Protein AF-A0A2N0V5Y0-F1 (afdb_monomer_lite)

pLDDT: mean 85.01, std 9.56, range [53.31, 95.69]

Structure (mmCIF, N/CA/C/O backbone):
data_AF-A0A2N0V5Y0-F1
#
_entry.id   AF-A0A2N0V5Y0-F1
#
loop_
_atom_site.group_PDB
_atom_site.id
_atom_site.type_symbol
_atom_site.label_atom_id
_atom_site.label_alt_id
_atom_site.label_comp_id
_atom_site.label_asym_id
_atom_site.label_entity_id
_atom_site.label_seq_id
_atom_site.pdbx_PDB_ins_code
_atom_site.Cartn_x
_atom_site.Cartn_y
_atom_site.Cartn_z
_atom_site.occupancy
_atom_site.B_iso_or_equiv
_atom_site.auth_seq_id
_atom_site.auth_comp_id
_atom_site.auth_asym_id
_atom_site.auth_atom_id
_atom_site.pdbx_PDB_model_num
ATOM 1 N N . MET A 1 1 ? -8.930 19.742 14.984 1.00 53.31 1 MET A N 1
ATOM 2 C CA . MET A 1 1 ? -8.939 18.272 14.813 1.00 53.31 1 MET A CA 1
ATOM 3 C C . MET A 1 1 ? -8.451 17.654 16.112 1.00 53.31 1 MET A C 1
ATOM 5 O O . MET A 1 1 ? -7.385 18.044 16.564 1.00 53.31 1 MET A O 1
ATOM 9 N N . ALA A 1 2 ? -9.236 16.784 16.747 1.00 66.94 2 ALA A N 1
ATOM 10 C CA . ALA A 1 2 ? -8.813 16.074 17.954 1.00 66.94 2 ALA A CA 1
ATOM 11 C C . ALA A 1 2 ? -8.189 14.733 17.547 1.00 66.94 2 ALA A C 1
ATOM 13 O O . ALA A 1 2 ? -8.781 13.996 16.7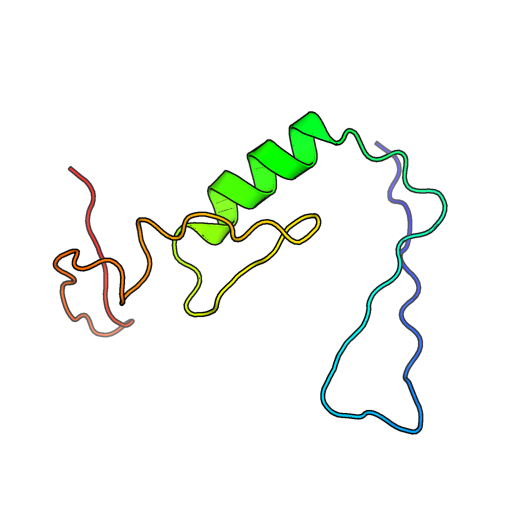58 1.00 66.94 2 ALA A O 1
ATOM 14 N N . PHE A 1 3 ? -6.993 14.436 18.052 1.00 65.50 3 PHE A N 1
ATOM 15 C CA . PHE A 1 3 ? -6.362 13.131 17.879 1.00 65.50 3 PHE A CA 1
ATOM 16 C C . PHE A 1 3 ? -7.231 12.061 18.552 1.00 65.50 3 PHE A C 1
ATOM 18 O O . PHE A 1 3 ? -7.532 12.174 19.740 1.00 65.50 3 PHE A O 1
ATOM 25 N N . LYS A 1 4 ? -7.646 11.039 17.796 1.00 68.19 4 LYS A N 1
ATOM 26 C CA . LYS A 1 4 ? -8.301 9.853 18.354 1.00 68.19 4 LYS A CA 1
ATOM 27 C C . LYS A 1 4 ? -7.242 8.759 18.532 1.00 68.19 4 LYS A C 1
ATOM 29 O O . LYS A 1 4 ? -6.714 8.297 17.519 1.00 68.19 4 LYS A O 1
ATOM 34 N N . PRO A 1 5 ? -6.895 8.371 19.771 1.00 66.00 5 PRO A N 1
ATOM 35 C CA . PRO A 1 5 ? -5.904 7.330 20.001 1.00 66.00 5 PRO A CA 1
ATOM 36 C C . PRO A 1 5 ? -6.404 5.989 19.459 1.00 66.00 5 PRO A C 1
ATOM 38 O O . PRO A 1 5 ? -7.570 5.637 19.624 1.00 66.00 5 PRO A O 1
ATOM 41 N N . VAL A 1 6 ? -5.505 5.240 18.824 1.00 70.25 6 VAL A N 1
ATOM 42 C CA . VAL A 1 6 ? -5.752 3.867 18.376 1.00 70.25 6 VAL A CA 1
ATOM 43 C C . VAL A 1 6 ? -5.037 2.929 19.339 1.00 70.25 6 VAL A C 1
ATOM 45 O O . VAL A 1 6 ? -3.818 3.008 19.490 1.00 70.25 6 VAL A O 1
ATOM 48 N N . THR A 1 7 ? -5.783 2.048 20.003 1.00 67.25 7 THR A N 1
ATOM 49 C CA . THR A 1 7 ? -5.212 1.026 20.887 1.00 67.25 7 THR A CA 1
ATOM 50 C C . THR A 1 7 ? -4.759 -0.174 20.061 1.00 67.25 7 THR A C 1
ATOM 52 O O . THR A 1 7 ? -5.545 -0.750 19.314 1.00 67.25 7 THR A O 1
ATOM 55 N N . ILE A 1 8 ? -3.493 -0.566 20.210 1.00 73.38 8 ILE A N 1
ATOM 56 C CA . ILE A 1 8 ? -2.925 -1.762 19.579 1.00 73.38 8 ILE A CA 1
ATOM 57 C C . ILE A 1 8 ? -2.700 -2.803 20.676 1.00 73.38 8 ILE A C 1
ATOM 59 O O . ILE A 1 8 ? -1.916 -2.576 21.595 1.00 73.38 8 ILE A O 1
ATOM 63 N N . THR A 1 9 ? -3.385 -3.942 20.588 1.00 72.44 9 THR A N 1
ATOM 64 C CA . THR A 1 9 ? -3.223 -5.073 21.513 1.00 72.44 9 THR A CA 1
ATOM 65 C C . THR A 1 9 ? -2.486 -6.222 20.821 1.00 72.44 9 THR A C 1
ATOM 67 O O . THR A 1 9 ? -2.926 -6.640 19.746 1.00 72.44 9 THR A O 1
ATOM 70 N N . PRO A 1 10 ? -1.402 -6.764 21.403 1.00 72.38 10 PRO A N 1
ATOM 71 C CA . PRO A 1 10 ? -0.726 -7.940 20.860 1.00 72.38 10 PRO A CA 1
ATOM 72 C C . PRO A 1 10 ? -1.650 -9.164 20.848 1.00 72.38 10 PRO A C 1
ATOM 74 O O . PRO A 1 10 ? -2.384 -9.394 21.808 1.00 72.38 10 PRO A O 1
ATOM 77 N N . VAL A 1 11 ? -1.585 -9.968 19.786 1.00 80.88 11 VAL A N 1
ATOM 78 C CA . VAL A 1 11 ? -2.229 -11.292 19.730 1.00 80.88 11 VAL A CA 1
ATOM 79 C C . VAL A 1 11 ? -1.251 -12.358 20.231 1.00 80.88 11 VAL A C 1
ATOM 81 O O . VAL A 1 11 ? -0.057 -12.270 19.950 1.00 80.88 11 VAL A O 1
ATOM 84 N N . GLN A 1 12 ? -1.732 -13.342 20.998 1.00 80.25 12 GLN A N 1
ATOM 85 C CA . GLN A 1 12 ? -0.876 -14.380 21.602 1.00 80.25 12 GLN A CA 1
ATOM 86 C C . GLN A 1 12 ? -0.500 -15.493 20.605 1.00 80.25 12 GLN A C 1
ATOM 88 O O . GLN A 1 12 ? 0.496 -16.188 20.774 1.00 80.25 12 GLN A O 1
ATOM 93 N N . ASP A 1 13 ? -1.283 -15.620 19.543 1.00 84.94 13 ASP A N 1
ATOM 94 C CA . ASP A 1 13 ? -1.347 -16.724 18.593 1.00 84.94 13 ASP A CA 1
ATOM 95 C C . ASP A 1 13 ? -1.334 -16.174 17.158 1.00 84.94 13 ASP A C 1
ATOM 97 O O . ASP A 1 13 ? -2.215 -16.415 16.333 1.00 84.94 13 ASP A O 1
ATOM 101 N N . TRP A 1 14 ? -0.317 -15.361 16.862 1.00 84.12 14 TRP A N 1
ATOM 102 C CA . TRP A 1 14 ? -0.178 -14.718 15.561 1.00 84.12 14 TRP A CA 1
ATOM 103 C C . TRP A 1 14 ? 0.013 -15.744 14.439 1.00 84.12 14 TRP A C 1
ATOM 105 O O . TRP A 1 14 ? 0.976 -16.505 14.416 1.00 84.12 14 TRP A O 1
ATOM 115 N N . ASN A 1 15 ? -0.880 -15.707 13.456 1.00 85.19 15 ASN A N 1
ATOM 116 C CA . ASN A 1 15 ? -0.872 -16.591 12.291 1.00 85.19 15 ASN A CA 1
ATOM 117 C C . ASN A 1 15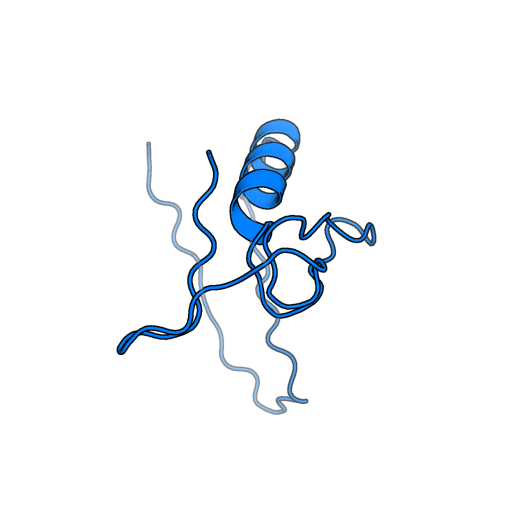 ? -0.193 -15.962 11.058 1.00 85.19 15 ASN A C 1
ATOM 119 O O . ASN A 1 15 ? -0.477 -16.359 9.929 1.00 85.19 15 ASN A O 1
ATOM 123 N N . GLY A 1 16 ? 0.646 -14.941 11.252 1.00 85.19 16 GLY A N 1
ATOM 124 C CA . GLY A 1 16 ? 1.249 -14.172 10.159 1.00 85.19 16 GLY A CA 1
ATOM 125 C C . GLY A 1 16 ? 0.386 -13.013 9.643 1.00 85.19 16 GLY A C 1
ATOM 126 O O . GLY A 1 16 ? 0.842 -12.254 8.791 1.00 85.19 16 GLY A O 1
ATOM 127 N N . ILE A 1 17 ? -0.840 -12.832 10.156 1.00 82.44 17 ILE A N 1
ATOM 128 C CA . ILE A 1 17 ? -1.748 -11.749 9.752 1.00 82.44 17 ILE A CA 1
ATOM 129 C C . ILE A 1 17 ? -1.872 -10.714 10.869 1.00 82.44 17 ILE A C 1
ATOM 131 O O . ILE A 1 17 ? -2.337 -11.005 11.970 1.00 82.44 17 ILE A O 1
ATOM 135 N N . THR A 1 18 ? -1.501 -9.472 10.573 1.00 83.94 18 THR A N 1
ATOM 136 C CA . THR A 1 18 ? -1.769 -8.330 11.456 1.00 83.94 18 THR A CA 1
ATOM 137 C C . THR A 1 18 ? -3.137 -7.743 11.123 1.00 83.94 18 THR A C 1
ATOM 139 O O . THR A 1 18 ? -3.371 -7.319 9.993 1.00 83.94 18 THR A O 1
ATOM 142 N N . ARG A 1 19 ? -4.045 -7.694 12.104 1.00 82.38 19 ARG A N 1
ATOM 143 C CA . ARG A 1 19 ? -5.374 -7.081 11.960 1.00 82.38 19 ARG A CA 1
ATOM 144 C C . ARG A 1 19 ? -5.487 -5.865 12.872 1.00 82.38 19 ARG A C 1
ATOM 146 O O . ARG A 1 19 ? -5.309 -5.986 14.079 1.00 82.38 19 ARG A O 1
ATOM 153 N N . ILE A 1 20 ? -5.806 -4.713 12.289 1.00 82.69 20 ILE A N 1
ATOM 154 C CA . ILE A 1 20 ? -6.066 -3.467 13.018 1.00 82.69 20 ILE A CA 1
ATOM 155 C C . ILE A 1 20 ? -7.548 -3.135 12.854 1.00 82.69 20 ILE A C 1
ATOM 157 O O . ILE A 1 20 ? -8.025 -2.990 11.730 1.00 82.69 20 ILE A O 1
ATOM 161 N N . THR A 1 21 ? -8.262 -3.006 13.971 1.00 79.75 21 THR A N 1
ATOM 162 C CA . THR A 1 21 ? -9.674 -2.603 13.993 1.00 79.75 21 THR A CA 1
ATOM 163 C C . THR A 1 21 ? -9.775 -1.201 14.574 1.00 79.75 21 THR A C 1
ATOM 165 O O . THR A 1 21 ? -9.349 -0.965 15.702 1.00 79.75 21 THR A O 1
ATOM 168 N N . LEU A 1 22 ? -10.350 -0.272 13.814 1.00 77.56 22 LEU A N 1
ATOM 169 C CA . LEU A 1 22 ? -10.614 1.089 14.272 1.00 77.56 22 LEU A CA 1
ATOM 170 C C . LEU A 1 22 ? -12.079 1.186 14.714 1.00 77.56 22 LEU A C 1
ATOM 172 O O . LEU A 1 22 ? -12.977 0.993 13.898 1.00 77.56 22 LEU A O 1
ATOM 176 N N . GLN A 1 23 ? -12.319 1.467 15.994 1.00 80.75 23 GLN A N 1
ATOM 177 C CA . GLN A 1 23 ? -13.658 1.689 16.555 1.00 80.75 23 GLN A CA 1
ATOM 178 C C . GLN A 1 23 ? -13.910 3.193 16.734 1.00 80.75 23 GLN A C 1
ATOM 180 O O . GLN A 1 23 ? -12.968 3.966 16.907 1.00 80.75 23 GLN A O 1
ATOM 185 N N . ASP A 1 24 ? -15.172 3.618 16.643 1.00 77.19 24 ASP A N 1
ATOM 186 C CA . ASP A 1 24 ? -15.610 5.013 16.838 1.00 77.19 24 ASP A CA 1
ATOM 187 C C . ASP A 1 24 ? -14.920 6.061 15.944 1.00 77.19 24 ASP A C 1
ATOM 189 O O . ASP A 1 24 ? -14.857 7.259 16.259 1.00 77.19 24 ASP A O 1
ATOM 193 N N . VAL A 1 25 ? -14.410 5.639 14.787 1.00 74.25 25 VAL A N 1
ATOM 194 C CA . VAL A 1 25 ? -13.887 6.548 13.767 1.00 74.25 25 VAL A CA 1
ATOM 195 C C . VAL A 1 25 ? -15.005 6.868 12.780 1.00 74.25 25 VAL A C 1
ATOM 197 O O . VAL A 1 25 ? -15.519 5.987 12.099 1.00 74.25 25 VAL A O 1
ATOM 200 N N . ALA A 1 26 ? -15.380 8.147 12.695 1.00 75.50 26 ALA A N 1
ATOM 201 C CA . ALA A 1 26 ? -16.250 8.628 11.631 1.00 75.50 26 ALA A CA 1
ATOM 202 C C . ALA A 1 26 ? -15.430 8.652 10.336 1.00 75.50 26 ALA A C 1
ATOM 204 O O . ALA A 1 26 ? -14.572 9.514 10.147 1.00 75.50 26 ALA A O 1
ATOM 205 N N . LEU A 1 27 ? -15.634 7.642 9.496 1.00 73.06 27 LEU A N 1
ATOM 206 C CA . LEU A 1 27 ? -14.899 7.455 8.255 1.00 73.06 27 LEU A CA 1
ATOM 207 C C . LEU A 1 27 ? -15.690 8.072 7.097 1.00 73.06 27 LEU A C 1
ATOM 209 O O . LEU A 1 27 ? -16.752 7.580 6.721 1.00 73.06 27 LEU A O 1
ATOM 213 N N . GLU A 1 28 ? -15.161 9.136 6.495 1.00 85.44 28 GLU A N 1
ATOM 214 C CA . GLU A 1 28 ? -15.682 9.636 5.222 1.00 85.44 28 GLU A CA 1
ATOM 215 C C . GLU A 1 28 ? -15.194 8.737 4.085 1.00 85.44 28 GLU A C 1
ATOM 217 O O . GLU A 1 28 ? -14.080 8.887 3.570 1.00 85.44 28 GLU A O 1
ATOM 222 N N . MET A 1 29 ? -16.029 7.773 3.688 1.00 82.81 29 MET A N 1
ATOM 223 C CA . MET A 1 29 ? -15.595 6.701 2.790 1.00 82.81 29 MET A CA 1
ATOM 224 C C . MET A 1 29 ? -15.047 7.188 1.445 1.00 82.81 29 MET A C 1
ATOM 226 O O . MET A 1 29 ? -14.096 6.602 0.926 1.00 82.81 29 MET A O 1
ATOM 230 N N . GLY A 1 30 ? -15.589 8.283 0.906 1.00 84.00 30 GLY A N 1
ATOM 231 C CA . GLY A 1 30 ? -15.090 8.892 -0.330 1.00 84.00 30 GLY A CA 1
ATOM 232 C C . GLY A 1 30 ? -13.660 9.429 -0.204 1.00 84.00 30 GLY A C 1
ATOM 233 O O . GLY A 1 30 ? -12.837 9.217 -1.099 1.00 84.00 30 GLY A O 1
ATOM 234 N N . GLN A 1 31 ? -13.327 10.063 0.925 1.00 87.44 31 GLN A N 1
ATOM 235 C CA . GLN A 1 31 ? -11.978 10.577 1.177 1.00 87.44 31 GLN A CA 1
ATOM 236 C C . GLN A 1 31 ? -10.970 9.441 1.370 1.00 87.44 31 GLN A C 1
ATOM 238 O O . GLN A 1 31 ? -9.854 9.505 0.848 1.00 87.44 31 GLN A O 1
ATOM 243 N N . ILE A 1 32 ? -11.372 8.375 2.068 1.00 88.44 32 ILE A N 1
ATOM 244 C CA . ILE A 1 32 ? -10.535 7.186 2.285 1.00 88.44 32 ILE A CA 1
ATOM 245 C C . ILE A 1 32 ? -10.246 6.494 0.963 1.00 88.44 32 ILE A C 1
ATOM 247 O O . ILE A 1 32 ? -9.083 6.257 0.648 1.00 88.44 32 ILE A O 1
ATOM 251 N N . ALA A 1 33 ? -11.280 6.230 0.161 1.00 89.12 33 ALA A N 1
ATOM 252 C CA . ALA A 1 33 ? -11.119 5.602 -1.144 1.00 89.12 33 ALA A CA 1
ATOM 253 C C . ALA A 1 33 ? -10.172 6.416 -2.040 1.00 89.12 33 ALA A C 1
ATOM 255 O O . ALA A 1 33 ? -9.269 5.856 -2.659 1.00 89.12 33 ALA A O 1
ATOM 256 N N . THR A 1 34 ? -10.336 7.741 -2.065 1.00 91.88 34 THR A N 1
ATOM 257 C CA . THR A 1 34 ? -9.475 8.649 -2.840 1.00 91.88 34 THR A CA 1
ATOM 258 C C . THR A 1 34 ? -8.029 8.6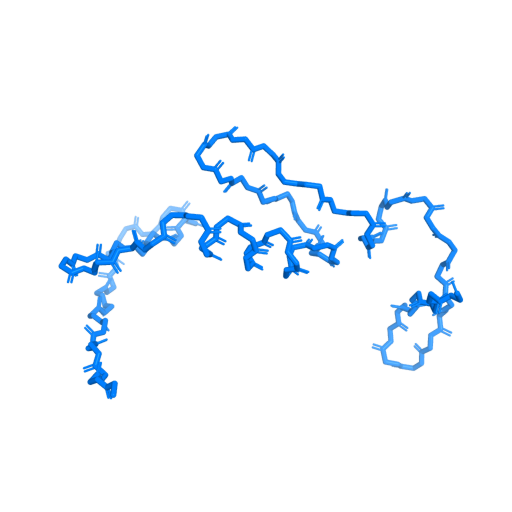20 -2.343 1.00 91.88 34 THR A C 1
ATOM 260 O O . THR A 1 34 ? -7.093 8.511 -3.136 1.00 91.88 34 THR A O 1
ATOM 263 N N . THR A 1 35 ? -7.837 8.671 -1.025 1.00 92.50 35 THR A N 1
ATOM 264 C CA . THR A 1 35 ? -6.506 8.667 -0.405 1.00 92.50 35 THR A CA 1
ATOM 265 C C . THR A 1 35 ? -5.794 7.340 -0.636 1.00 92.50 35 THR A C 1
ATOM 267 O O . THR A 1 35 ? -4.643 7.341 -1.071 1.00 92.50 35 THR A O 1
ATOM 270 N N . LEU A 1 36 ? -6.479 6.214 -0.418 1.00 93.00 36 LEU A N 1
ATOM 271 C CA . LEU A 1 36 ? -5.938 4.879 -0.663 1.00 93.00 36 LEU A CA 1
ATOM 272 C C . LEU A 1 36 ? -5.543 4.712 -2.128 1.00 93.00 36 LEU A C 1
ATOM 274 O O . LEU A 1 36 ? -4.392 4.381 -2.390 1.00 93.00 36 LEU A O 1
ATOM 278 N N . LYS A 1 37 ? -6.427 5.040 -3.081 1.00 94.38 37 LYS A N 1
ATOM 279 C CA . LYS A 1 37 ? -6.117 4.974 -4.521 1.00 94.38 37 LYS A CA 1
ATOM 280 C C . LYS A 1 37 ? -4.858 5.757 -4.894 1.00 94.38 37 LYS A C 1
ATOM 282 O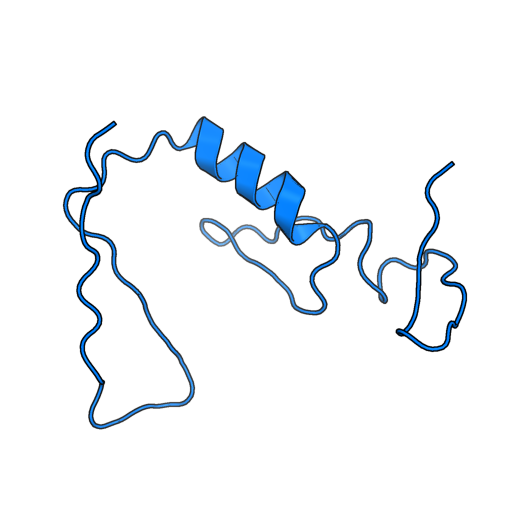 O . LYS A 1 37 ? -4.096 5.302 -5.737 1.00 94.38 37 LYS A O 1
ATOM 287 N N . ARG A 1 38 ? -4.610 6.910 -4.263 1.00 93.12 38 ARG A N 1
ATOM 288 C CA . ARG A 1 38 ? -3.391 7.699 -4.496 1.00 93.12 38 ARG A CA 1
ATOM 289 C C . ARG A 1 38 ? -2.140 7.035 -3.912 1.00 93.12 38 ARG A C 1
ATOM 291 O O . ARG A 1 38 ? -1.097 7.066 -4.557 1.00 93.12 38 ARG A O 1
ATOM 298 N N . LEU A 1 39 ? -2.236 6.473 -2.708 1.00 93.12 39 LEU A N 1
ATOM 299 C CA . LEU A 1 39 ? -1.094 5.900 -1.985 1.00 93.12 39 LEU A CA 1
ATOM 300 C C . LEU A 1 39 ? -0.637 4.558 -2.565 1.00 93.12 39 LEU A C 1
ATOM 302 O O . LEU A 1 39 ? 0.560 4.317 -2.683 1.00 93.12 39 LEU A O 1
ATOM 306 N N . VAL A 1 40 ? -1.577 3.698 -2.957 1.00 95.69 40 VAL A N 1
ATOM 307 C CA . VAL A 1 40 ? -1.275 2.311 -3.353 1.00 95.69 40 VAL A CA 1
ATOM 308 C C . VAL A 1 40 ? -0.625 2.178 -4.728 1.00 95.69 40 VAL A C 1
ATOM 310 O O . VAL A 1 40 ? -0.159 1.095 -5.072 1.00 95.69 40 VAL A O 1
ATOM 313 N N . ARG A 1 41 ? -0.555 3.262 -5.512 1.00 93.31 41 ARG A N 1
ATOM 314 C CA . ARG A 1 41 ? -0.091 3.237 -6.909 1.00 93.31 41 ARG A CA 1
ATOM 315 C C . ARG A 1 41 ? 1.267 2.561 -7.082 1.00 93.31 41 ARG A C 1
ATOM 317 O O . ARG A 1 41 ? 1.456 1.910 -8.097 1.00 93.31 41 ARG A O 1
ATOM 324 N N . GLY A 1 42 ? 2.181 2.724 -6.123 1.00 91.00 42 GLY A N 1
ATOM 325 C CA . GLY A 1 42 ? 3.533 2.154 -6.156 1.00 91.00 42 GLY A CA 1
ATOM 326 C C . GLY A 1 42 ? 3.765 0.989 -5.194 1.00 91.00 42 GLY A C 1
ATOM 327 O O . GLY A 1 42 ? 4.912 0.616 -4.968 1.00 91.00 42 GLY A O 1
ATOM 328 N N . PHE A 1 43 ? 2.718 0.439 -4.571 1.00 92.75 43 PHE A N 1
ATOM 329 C CA . PHE A 1 43 ? 2.902 -0.623 -3.583 1.00 92.75 43 PHE A CA 1
ATOM 330 C C . PHE A 1 43 ? 3.399 -1.914 -4.260 1.00 92.75 43 PHE A C 1
ATOM 332 O O . PHE A 1 43 ? 2.864 -2.308 -5.302 1.00 92.75 43 PHE A O 1
ATOM 339 N N . PRO A 1 44 ? 4.377 -2.619 -3.660 1.00 88.94 44 PRO A N 1
ATOM 340 C CA . PRO A 1 44 ? 4.935 -3.848 -4.228 1.00 88.94 44 PRO A CA 1
ATOM 341 C C . PRO A 1 44 ? 4.034 -5.075 -4.018 1.00 88.94 44 PRO A C 1
ATOM 343 O O . PRO A 1 44 ? 4.358 -6.163 -4.479 1.00 88.94 44 PRO A O 1
ATOM 346 N N . ILE A 1 45 ? 2.918 -4.916 -3.302 1.00 91.25 45 ILE A N 1
ATOM 347 C CA . ILE A 1 45 ? 1.965 -5.980 -2.984 1.00 91.25 45 ILE A CA 1
ATOM 348 C C . ILE A 1 45 ? 0.542 -5.563 -3.374 1.00 91.25 45 ILE A C 1
ATOM 350 O O . ILE A 1 45 ? 0.239 -4.365 -3.363 1.00 91.25 45 ILE A O 1
ATOM 354 N N . PRO A 1 46 ? -0.354 -6.519 -3.683 1.00 93.06 46 PRO A N 1
ATOM 355 C CA . PRO A 1 46 ? -1.768 -6.235 -3.897 1.00 93.06 46 PRO A CA 1
ATOM 356 C C . PRO A 1 46 ? -2.404 -5.560 -2.680 1.00 93.06 46 PRO A C 1
ATOM 358 O O . PRO A 1 46 ? -2.166 -5.959 -1.541 1.00 93.06 46 PRO A O 1
ATOM 361 N N . VAL A 1 47 ? -3.257 -4.567 -2.929 1.00 93.06 47 VAL A N 1
ATOM 362 C CA . VAL A 1 47 ? -4.050 -3.911 -1.886 1.00 93.06 47 VAL A CA 1
ATOM 363 C C . VAL A 1 47 ? -5.518 -4.035 -2.247 1.00 93.06 47 VAL A C 1
ATOM 365 O O . VAL A 1 47 ? -5.924 -3.635 -3.338 1.00 93.06 47 VAL A O 1
ATOM 368 N N . LEU A 1 48 ? -6.307 -4.589 -1.330 1.00 94.31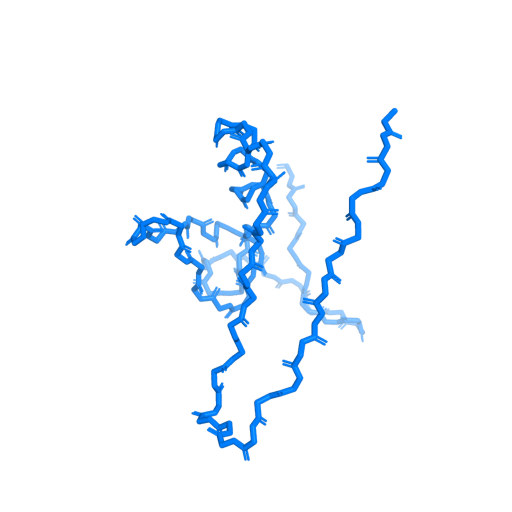 48 LEU A N 1
ATOM 369 C CA . LEU A 1 48 ? -7.751 -4.697 -1.469 1.00 94.31 48 LEU A CA 1
ATOM 370 C C . LEU A 1 48 ? -8.426 -3.670 -0.566 1.00 94.31 48 LEU A C 1
ATOM 372 O O . LEU A 1 48 ? -8.036 -3.489 0.589 1.00 94.31 48 LEU A O 1
ATOM 376 N N . PHE A 1 49 ? -9.458 -3.022 -1.087 1.00 91.94 49 PHE A N 1
ATOM 377 C CA . PHE A 1 49 ? -10.327 -2.142 -0.323 1.00 91.94 49 PHE A CA 1
ATOM 378 C C . PHE A 1 49 ? -11.773 -2.558 -0.559 1.00 91.94 49 PHE A C 1
ATOM 380 O O . PHE A 1 49 ? -12.251 -2.500 -1.689 1.00 91.94 49 PHE A O 1
ATOM 387 N N . ASN A 1 50 ? -12.449 -3.007 0.504 1.00 90.19 50 ASN A N 1
ATOM 388 C CA . ASN A 1 50 ? -13.767 -3.647 0.424 1.00 90.19 50 ASN A CA 1
ATOM 389 C C . ASN A 1 50 ? -13.799 -4.754 -0.645 1.00 90.19 50 ASN A C 1
ATOM 391 O O . ASN A 1 50 ? -14.618 -4.721 -1.558 1.00 90.19 50 ASN A O 1
ATOM 395 N N . ASP A 1 51 ? -12.828 -5.668 -0.572 1.00 93.19 51 ASP A N 1
ATOM 396 C CA . ASP A 1 51 ? -12.636 -6.798 -1.495 1.00 93.19 51 ASP A CA 1
ATOM 397 C C . ASP A 1 51 ? -12.352 -6.429 -2.963 1.00 93.19 51 ASP A C 1
ATOM 399 O O . ASP A 1 51 ? -12.099 -7.306 -3.788 1.00 93.19 51 ASP A O 1
ATOM 403 N N . GLN A 1 52 ? -12.300 -5.139 -3.306 1.00 94.81 52 GLN A N 1
ATOM 404 C CA . GLN A 1 52 ? -11.879 -4.689 -4.627 1.00 94.81 52 GLN A CA 1
ATOM 405 C C . GLN A 1 52 ? -10.372 -4.457 -4.664 1.00 94.81 52 GLN A C 1
ATOM 407 O O . GLN A 1 52 ? -9.825 -3.687 -3.871 1.00 94.81 52 GLN A O 1
ATOM 412 N N . LEU A 1 53 ? -9.704 -5.094 -5.626 1.00 94.50 53 LEU A N 1
ATOM 413 C CA . LEU A 1 53 ? -8.297 -4.844 -5.915 1.00 94.50 53 LEU A CA 1
ATOM 414 C C . LEU A 1 53 ? -8.111 -3.397 -6.389 1.00 94.50 53 LEU A C 1
ATOM 416 O O . LEU A 1 53 ? -8.749 -2.961 -7.348 1.00 94.50 53 LEU A O 1
ATOM 420 N N . LEU A 1 54 ? -7.223 -2.660 -5.724 1.00 95.69 54 LEU A N 1
ATOM 421 C CA . LEU A 1 54 ? -6.856 -1.310 -6.130 1.00 95.69 54 LEU A CA 1
ATOM 422 C C . LEU A 1 54 ? -5.756 -1.331 -7.196 1.00 95.69 54 LEU A C 1
ATOM 424 O O . LEU A 1 54 ? -4.839 -2.152 -7.157 1.00 95.69 54 LEU A O 1
ATOM 428 N N . GLU A 1 55 ? -5.841 -0.393 -8.137 1.00 95.06 55 GLU A N 1
ATOM 429 C CA . GLU A 1 55 ? -4.886 -0.259 -9.233 1.00 95.06 55 GLU A CA 1
ATOM 430 C C . GLU A 1 55 ? -3.509 0.206 -8.735 1.00 95.06 55 GLU A C 1
ATOM 432 O O . GLU A 1 55 ? -3.384 1.194 -8.006 1.00 95.06 55 GLU A O 1
ATOM 437 N N . ARG A 1 56 ? -2.459 -0.494 -9.176 1.00 94.62 56 ARG A N 1
ATOM 438 C CA . ARG A 1 56 ? -1.058 -0.225 -8.826 1.00 94.62 56 ARG A CA 1
ATOM 439 C C . ARG A 1 56 ? -0.259 0.218 -10.054 1.00 94.62 56 ARG A C 1
ATOM 441 O O . ARG A 1 56 ? 0.763 -0.366 -10.394 1.00 94.62 56 ARG A O 1
ATOM 448 N N . ALA A 1 57 ? -0.754 1.252 -10.737 1.00 92.62 57 ALA A N 1
ATOM 449 C CA . ALA A 1 57 ? -0.234 1.714 -12.031 1.00 92.62 57 ALA A CA 1
ATOM 450 C C . ALA A 1 57 ? 1.244 2.151 -12.024 1.00 92.62 57 ALA A C 1
ATOM 452 O O . ALA A 1 57 ? 1.818 2.337 -13.086 1.00 92.62 57 ALA A O 1
ATOM 453 N N . CYS A 1 58 ? 1.851 2.349 -10.852 1.00 91.19 58 CYS A N 1
ATOM 454 C CA . CYS A 1 58 ? 3.249 2.743 -10.681 1.00 91.19 58 CYS A CA 1
ATOM 455 C C . CYS A 1 58 ? 4.064 1.698 -9.901 1.00 91.19 58 CYS A C 1
ATOM 457 O O . CYS A 1 58 ? 5.125 2.026 -9.376 1.00 91.19 58 CYS A O 1
ATOM 459 N N . ALA A 1 59 ? 3.565 0.469 -9.753 1.00 92.50 59 ALA A N 1
ATOM 460 C CA . ALA A 1 59 ? 4.315 -0.608 -9.117 1.00 92.50 59 ALA A CA 1
ATOM 461 C C . ALA A 1 59 ? 5.375 -1.186 -10.063 1.00 92.50 59 ALA A C 1
ATOM 463 O O . ALA A 1 59 ? 5.302 -1.013 -11.277 1.00 92.50 59 ALA A O 1
ATOM 464 N N . LEU A 1 60 ? 6.358 -1.897 -9.513 1.00 90.44 60 LEU A N 1
ATOM 465 C CA . LEU A 1 60 ? 7.461 -2.475 -10.293 1.00 90.44 60 LEU A CA 1
ATOM 466 C C . LEU A 1 60 ? 6.988 -3.493 -11.343 1.00 90.44 60 LEU A C 1
ATOM 468 O O . LEU A 1 60 ? 7.613 -3.649 -12.385 1.00 90.44 60 LEU A O 1
ATOM 472 N N . ASP A 1 61 ? 5.856 -4.149 -11.092 1.00 90.44 61 ASP A N 1
ATOM 473 C CA . ASP A 1 61 ? 5.208 -5.107 -11.988 1.00 90.44 61 ASP A CA 1
ATOM 474 C C . ASP A 1 61 ? 4.191 -4.463 -12.953 1.00 90.44 61 ASP A C 1
ATOM 476 O O . ASP A 1 61 ? 3.486 -5.173 -13.666 1.00 90.44 61 ASP A O 1
ATOM 480 N N . SER A 1 62 ? 4.115 -3.127 -13.015 1.00 88.94 62 SER A N 1
ATOM 481 C CA . SER A 1 62 ? 3.186 -2.390 -13.896 1.00 88.94 62 SER A CA 1
ATOM 482 C C . SER A 1 62 ? 3.576 -2.392 -15.380 1.00 88.94 62 SER A C 1
ATOM 484 O O . SER A 1 62 ? 2.814 -1.908 -16.214 1.00 88.94 62 SER A O 1
ATOM 486 N N . GLY A 1 63 ?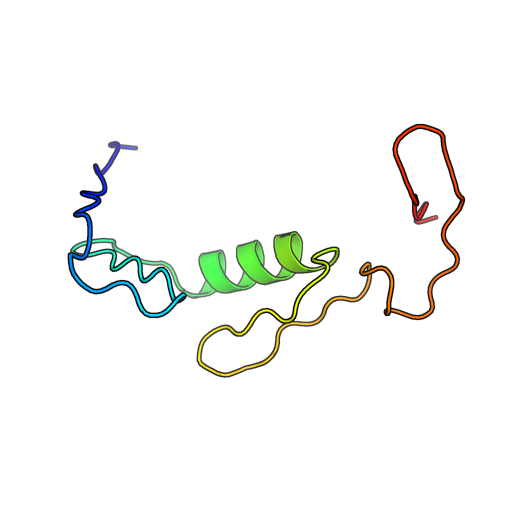 4.766 -2.898 -15.721 1.00 88.19 63 GLY A N 1
ATOM 487 C CA . GLY A 1 63 ? 5.316 -2.841 -17.079 1.00 88.19 63 GLY A CA 1
ATOM 488 C C . GLY A 1 63 ? 5.900 -1.477 -17.468 1.00 88.19 63 GLY A C 1
ATOM 489 O O . GLY A 1 63 ? 6.334 -1.308 -18.606 1.00 88.19 63 GLY A O 1
ATOM 490 N N . LEU A 1 64 ? 5.932 -0.509 -16.546 1.00 90.31 64 LEU A N 1
ATOM 491 C CA . LEU A 1 64 ? 6.655 0.748 -16.730 1.00 90.31 64 LEU A CA 1
ATOM 492 C C . LEU A 1 64 ? 8.172 0.523 -16.730 1.00 90.31 64 LEU A C 1
ATOM 494 O O . LEU A 1 64 ? 8.683 -0.393 -16.088 1.00 90.31 64 LEU A O 1
ATOM 498 N N . THR A 1 65 ? 8.903 1.402 -17.414 1.00 91.19 65 THR A N 1
ATOM 499 C CA . THR A 1 65 ? 10.368 1.388 -17.401 1.00 91.19 65 THR A CA 1
ATOM 500 C C . THR A 1 65 ? 10.882 2.080 -16.145 1.00 91.19 65 THR A C 1
ATOM 502 O O . THR A 1 65 ? 10.725 3.292 -15.988 1.00 91.19 65 THR A O 1
ATOM 505 N N . PHE A 1 66 ? 11.521 1.313 -15.270 1.00 92.19 66 PHE A N 1
ATOM 506 C CA . PHE A 1 66 ? 12.227 1.836 -14.107 1.00 92.19 66 PHE A CA 1
ATOM 507 C C . PHE A 1 66 ? 13.715 2.004 -14.419 1.00 92.19 66 PHE A C 1
ATOM 509 O O . PHE A 1 66 ? 14.291 1.244 -15.197 1.00 92.19 66 PHE A O 1
ATOM 516 N N . VAL A 1 67 ? 14.328 3.009 -13.802 1.00 91.81 67 VAL A N 1
ATOM 517 C CA . VAL A 1 67 ? 15.771 3.240 -13.825 1.00 91.81 67 VAL A CA 1
ATOM 518 C C . VAL A 1 67 ? 16.348 2.761 -12.502 1.00 91.81 67 VAL A C 1
ATOM 520 O O . VAL A 1 67 ? 15.903 3.199 -11.440 1.00 91.81 67 VAL A O 1
ATOM 523 N N . ASP A 1 68 ? 17.340 1.880 -12.566 1.00 92.62 68 ASP A N 1
ATOM 524 C CA . ASP A 1 68 ? 18.082 1.462 -11.382 1.00 92.62 68 ASP A CA 1
ATOM 525 C C . ASP A 1 68 ? 18.969 2.601 -10.879 1.00 92.62 68 ASP A C 1
ATOM 527 O O . ASP A 1 68 ? 19.726 3.221 -11.630 1.00 92.62 68 ASP A O 1
ATOM 531 N N . THR A 1 69 ? 18.870 2.876 -9.584 1.00 91.75 69 THR A N 1
ATOM 532 C CA . THR A 1 69 ? 19.688 3.866 -8.882 1.00 91.75 69 THR A CA 1
ATOM 533 C C . THR A 1 69 ? 20.238 3.264 -7.595 1.00 91.75 69 THR A C 1
ATOM 535 O O . THR A 1 69 ? 19.803 2.199 -7.156 1.00 91.75 69 THR A O 1
ATOM 538 N N . GLU A 1 70 ? 21.158 3.966 -6.938 1.00 94.12 70 GLU A N 1
ATOM 539 C CA . GLU A 1 70 ? 21.738 3.522 -5.662 1.00 94.12 70 GLU A CA 1
ATOM 540 C C . GLU A 1 70 ? 20.698 3.349 -4.541 1.00 94.12 70 GLU A C 1
ATOM 542 O O . GLU A 1 70 ? 20.921 2.584 -3.606 1.00 94.12 70 GLU A O 1
ATOM 547 N N . ILE A 1 71 ? 19.547 4.025 -4.638 1.00 87.62 71 ILE A N 1
ATOM 548 C CA . ILE A 1 71 ? 18.458 3.947 -3.651 1.00 87.62 71 ILE A CA 1
ATOM 549 C C . ILE A 1 71 ? 17.319 3.008 -4.079 1.00 87.62 71 ILE A C 1
ATOM 551 O O . ILE A 1 71 ? 16.292 2.938 -3.403 1.00 87.62 71 ILE A O 1
ATOM 555 N N . GLY A 1 72 ? 17.491 2.289 -5.192 1.00 87.50 72 GLY A N 1
ATOM 556 C CA . GLY A 1 72 ? 16.506 1.371 -5.760 1.00 87.50 72 GLY A CA 1
ATOM 557 C C . GLY A 1 72 ? 15.990 1.799 -7.136 1.00 87.50 72 GLY A C 1
ATOM 558 O O . GLY A 1 72 ? 16.496 2.732 -7.760 1.00 87.50 72 GLY A O 1
ATOM 559 N N . ALA A 1 73 ? 14.971 1.088 -7.614 1.00 88.56 73 ALA A N 1
ATOM 560 C CA . ALA A 1 73 ? 14.354 1.318 -8.915 1.00 88.56 73 ALA A CA 1
ATOM 561 C C . ALA A 1 73 ? 13.398 2.523 -8.872 1.00 88.56 73 ALA A C 1
ATOM 563 O O . ALA A 1 73 ? 12.471 2.564 -8.058 1.00 88.56 73 ALA A O 1
ATOM 564 N N . ILE A 1 74 ? 13.600 3.498 -9.762 1.00 88.25 74 ILE A N 1
ATOM 565 C CA . ILE A 1 74 ? 12.813 4.737 -9.832 1.00 88.25 74 ILE A CA 1
ATOM 566 C C . ILE A 1 74 ? 12.073 4.814 -11.167 1.00 88.25 74 ILE A C 1
ATOM 568 O O . ILE A 1 74 ? 12.672 4.675 -12.230 1.00 88.25 74 ILE A O 1
ATOM 572 N N . TYR A 1 75 ? 10.772 5.100 -11.117 1.00 86.12 75 TYR A N 1
ATOM 573 C CA . TYR A 1 75 ? 9.990 5.499 -12.286 1.00 86.12 75 TYR A CA 1
ATOM 574 C C . TYR A 1 75 ? 9.822 7.021 -12.292 1.00 86.12 75 TYR A C 1
ATOM 576 O O . TYR A 1 75 ? 9.279 7.597 -11.346 1.00 86.12 75 TYR A O 1
ATOM 584 N N . LEU A 1 76 ? 10.284 7.673 -13.360 1.00 80.56 76 LEU A N 1
ATOM 585 C CA . LEU A 1 76 ? 10.084 9.102 -13.585 1.00 80.56 76 LEU A CA 1
ATOM 586 C C . LEU A 1 76 ? 8.870 9.292 -14.498 1.00 80.56 76 LEU A C 1
ATOM 588 O O . LEU A 1 76 ? 8.899 8.940 -15.675 1.00 80.56 76 LEU A O 1
ATOM 592 N N . HIS A 1 77 ? 7.795 9.840 -13.939 1.00 72.94 77 HIS A N 1
ATOM 593 C CA . HIS A 1 77 ? 6.628 10.271 -14.702 1.00 72.94 77 HIS A CA 1
ATOM 594 C C . HIS A 1 77 ? 6.935 11.613 -15.382 1.00 72.94 77 HIS A C 1
ATOM 596 O O . HIS A 1 77 ? 7.285 12.572 -14.694 1.00 72.94 77 HIS A O 1
ATOM 602 N N . GLY A 1 78 ? 6.823 11.649 -16.714 1.00 56.50 78 GLY A N 1
ATOM 603 C CA . GLY A 1 78 ? 6.803 12.870 -17.528 1.00 56.50 78 GLY A CA 1
ATOM 604 C C . GLY A 1 78 ? 5.388 13.355 -17.798 1.00 56.50 78 GLY A C 1
ATOM 605 O O . GLY A 1 78 ? 4.496 12.481 -17.918 1.00 56.50 78 GLY A O 1
#

Foldseek 3Di:
DDDDDFDDDDDPDDPVDDDGDDPPDPDPPVVVVVVCLVPQLAPQDWDDDPNDTRHNCNHPPNPADWDQDPVGTDDDDD

Radius of gyration: 16.86 Å; chains: 1; bounding box: 38×35×39 Å

Secondary structure (DSSP, 8-state):
-----------SS--S-------S----HHHHHHHHHHHGGG-SS--EETTEEPP-TTSTTSS--PEEETTEEE----

Sequence (78 aa):
MAFKPVTITPVQDWNGITRITLQDVALEMGQIATTLKRLVRGFPIPVLFNDQLLERACALDSGLTFVDTEIGAIYLHG